Protein AF-A0A7S4DNZ3-F1 (afdb_monomer)

pLDDT: mean 70.15, std 17.79, range [35.81, 91.31]

Radius of gyration: 16.12 Å; Cα contacts (8 Å, |Δi|>4): 72; chains: 1; bounding box: 54×28×30 Å

Organism: NCBI:txid91324

Nearest PDB structures (foldseek):
  6yns-assembly3_D  TM=8.273E-01  e=1.407E-02  Homo sapiens
  1k90-assembly1_F  TM=8.121E-01  e=1.093E-02  Homo sapiens
  2k2i-assembly1_A  TM=8.099E-01  e=3.198E-02  Homo sapiens
  7eeb-assembly1_I  TM=6.694E-01  e=2.189E-02  Mus musculus
  3kf9-assembly2_C  TM=7.576E-01  e=9.358E-02  Scherffelia dubia

InterPro domains:
  IPR002048 EF-hand domain [PS50222] (10-45)
  IPR011992 EF-hand domain pair [SSF47473] (15-94)
  IPR018247 EF-Hand 1, calcium-binding site [PS00018] (23-35)

Solvent-accessible surface area (backbone atoms only — not comparable to full-atom values): 6463 Å² total; per-residue (Å²): 134,84,77,80,74,81,80,73,47,70,63,60,59,48,50,53,55,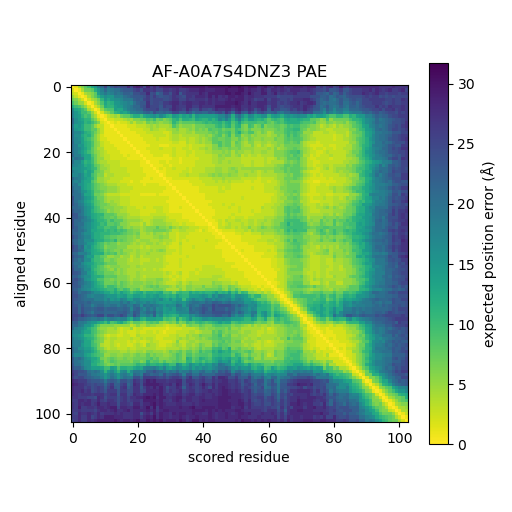53,50,59,68,33,23,78,88,67,81,66,41,33,41,57,66,38,41,18,54,43,41,22,68,75,68,72,43,54,65,74,57,16,46,54,51,31,50,52,52,51,53,52,42,60,74,68,42,91,67,79,70,91,79,70,90,46,45,44,63,71,49,52,46,53,51,62,57,46,68,73,53,92,65,96,73,99,78,84,91,80,84,88,75,90,132

Foldseek 3Di:
DDPPDDPVPVVLVVLVVVVVQQPPVPPQWRALVSQLVVCCVPVVDDSVVSSVVSVVVLVVLQVPDPDPDPDDNIHHSVSSVVVVVVVVVPDDDDDPPDDPPDD

Structure (mmCIF, N/CA/C/O backbone):
data_AF-A0A7S4DNZ3-F1
#
_entry.id   AF-A0A7S4DNZ3-F1
#
loop_
_atom_site.group_PDB
_atom_site.id
_atom_site.type_symbol
_atom_site.label_atom_id
_atom_site.label_alt_id
_atom_site.label_comp_id
_atom_site.label_asym_id
_atom_site.label_entity_id
_atom_site.label_seq_id
_atom_site.pdbx_PDB_ins_code
_atom_site.Cartn_x
_atom_site.Cartn_y
_atom_site.Cartn_z
_atom_site.occupancy
_atom_site.B_iso_or_equiv
_atom_site.auth_seq_id
_atom_site.auth_comp_id
_atom_site.auth_asym_id
_atom_site.auth_atom_id
_atom_site.pdbx_PDB_model_num
ATOM 1 N N . MET A 1 1 ? -30.619 -13.442 14.388 1.00 37.66 1 MET A N 1
ATOM 2 C CA . MET A 1 1 ? -30.261 -12.265 13.567 1.00 37.66 1 MET A CA 1
ATOM 3 C C . MET A 1 1 ? -29.658 -12.781 12.273 1.00 37.66 1 MET A C 1
ATOM 5 O O . MET A 1 1 ? -28.631 -13.444 12.327 1.00 37.66 1 MET A O 1
ATOM 9 N N . LYS A 1 2 ? -30.352 -12.615 11.141 1.00 42.62 2 LYS A N 1
ATOM 10 C CA . LYS A 1 2 ? -29.849 -13.042 9.830 1.00 42.62 2 LYS A CA 1
ATOM 11 C C . LYS A 1 2 ? -28.895 -11.962 9.329 1.00 42.62 2 LYS A C 1
ATOM 13 O O . LYS A 1 2 ? -29.350 -10.882 8.975 1.00 42.62 2 LYS A O 1
ATOM 18 N N . PHE A 1 3 ? -27.598 -12.250 9.329 1.00 43.25 3 PHE A N 1
ATOM 19 C CA . PHE A 1 3 ? -26.668 -11.553 8.447 1.00 43.25 3 PHE A CA 1
ATOM 20 C C . PHE A 1 3 ? -27.090 -11.928 7.023 1.00 43.25 3 PHE A C 1
ATOM 22 O O . PHE A 1 3 ? -27.073 -13.124 6.716 1.00 43.25 3 PHE A O 1
ATOM 29 N N . PRO A 1 4 ? -27.571 -10.994 6.187 1.00 47.19 4 PRO A N 1
ATOM 30 C CA . PRO A 1 4 ? -27.891 -11.339 4.816 1.00 47.19 4 PRO A CA 1
ATOM 31 C C . PRO A 1 4 ? -26.598 -11.789 4.136 1.00 47.19 4 PRO A C 1
ATOM 33 O O . PRO A 1 4 ? -25.614 -11.054 4.093 1.00 47.19 4 PRO A O 1
ATOM 36 N N . GLU A 1 5 ? -26.620 -13.058 3.734 1.00 43.75 5 GLU A N 1
ATOM 37 C CA . GLU A 1 5 ? -25.855 -13.676 2.658 1.00 43.75 5 GLU A CA 1
ATOM 38 C C . GLU A 1 5 ? -24.688 -12.843 2.130 1.00 43.75 5 GLU A C 1
ATOM 40 O O . GLU A 1 5 ? -24.815 -12.020 1.232 1.00 43.75 5 GLU A O 1
ATOM 45 N N . LEU A 1 6 ? -23.506 -13.141 2.659 1.00 42.88 6 LEU A N 1
ATOM 46 C CA . LEU A 1 6 ? -22.525 -13.873 1.869 1.00 42.88 6 LEU A CA 1
ATOM 47 C C . LEU A 1 6 ? -22.452 -13.465 0.382 1.00 42.88 6 LEU A C 1
ATOM 49 O O . LEU A 1 6 ? -22.420 -14.319 -0.500 1.00 42.88 6 LEU A O 1
ATOM 53 N N . VAL A 1 7 ? -22.245 -12.178 0.099 1.00 49.25 7 VAL A N 1
ATOM 54 C CA . VAL A 1 7 ? -21.517 -11.757 -1.106 1.00 49.25 7 VAL A CA 1
ATOM 55 C C . VAL A 1 7 ? -20.040 -12.091 -0.872 1.00 49.25 7 VAL A C 1
ATOM 57 O O . VAL A 1 7 ? -19.152 -11.249 -0.829 1.00 49.25 7 VAL A O 1
ATOM 60 N N . THR A 1 8 ? -19.770 -13.385 -0.698 1.00 51.44 8 THR A N 1
ATOM 61 C CA . THR A 1 8 ? -18.446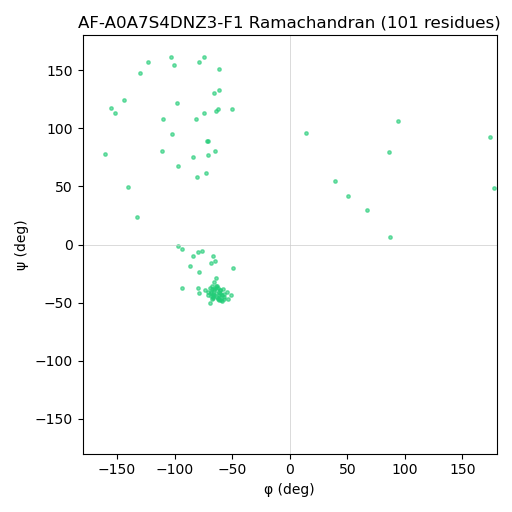 -13.982 -0.857 1.00 51.44 8 THR A CA 1
ATOM 62 C C . THR A 1 8 ? -18.238 -14.185 -2.353 1.00 51.44 8 THR A C 1
ATOM 64 O O . THR A 1 8 ? -18.041 -15.292 -2.845 1.00 51.44 8 THR A O 1
ATOM 67 N N . SER A 1 9 ? -18.328 -13.094 -3.113 1.00 57.66 9 SER A N 1
ATOM 68 C CA . SER A 1 9 ? -17.833 -13.057 -4.479 1.00 57.66 9 SER A CA 1
ATOM 69 C C . SER A 1 9 ? -16.315 -13.209 -4.379 1.00 57.66 9 SER A C 1
ATOM 71 O O . SER A 1 9 ? -15.666 -12.558 -3.557 1.00 57.66 9 SER A O 1
ATOM 73 N N . GLY A 1 10 ? -15.715 -14.117 -5.154 1.00 59.47 10 GLY A N 1
ATOM 74 C CA . GLY A 1 10 ? -14.283 -14.444 -5.055 1.00 59.47 10 GLY A CA 1
ATOM 75 C C . GLY A 1 10 ? -13.344 -13.226 -5.060 1.00 59.47 10 GLY A C 1
ATOM 76 O O . GLY A 1 10 ? -12.233 -13.314 -4.541 1.00 59.47 10 GLY A O 1
ATOM 77 N N . CYS A 1 11 ? -13.803 -12.071 -5.554 1.00 64.12 11 CYS A N 1
ATOM 78 C CA . CYS A 1 11 ? -13.088 -10.803 -5.492 1.00 64.12 11 CYS A CA 1
ATOM 79 C C . CYS A 1 11 ? -12.847 -10.271 -4.070 1.00 64.12 11 CYS A C 1
ATOM 81 O O . CYS A 1 11 ? -11.764 -9.747 -3.843 1.00 64.12 11 CYS A O 1
ATOM 83 N N . VAL A 1 12 ? -13.754 -10.448 -3.099 1.00 69.44 12 VAL A N 1
ATOM 84 C CA . VAL A 1 12 ? -13.507 -10.014 -1.704 1.00 69.44 12 VAL A CA 1
ATOM 85 C C . VAL A 1 12 ? -12.416 -10.876 -1.065 1.00 69.44 12 VAL A C 1
ATOM 87 O O . VAL A 1 12 ? -11.502 -10.365 -0.422 1.00 69.44 12 VAL A O 1
ATOM 90 N N . ARG A 1 13 ? -12.448 -12.193 -1.311 1.00 75.38 13 ARG A N 1
ATOM 91 C CA . ARG A 1 13 ? -11.404 -13.120 -0.841 1.00 75.38 13 ARG A CA 1
ATOM 92 C C . ARG A 1 13 ? -10.053 -12.845 -1.502 1.00 75.38 13 ARG A C 1
ATOM 94 O O . ARG A 1 13 ? -9.028 -12.925 -0.829 1.00 75.38 13 ARG A O 1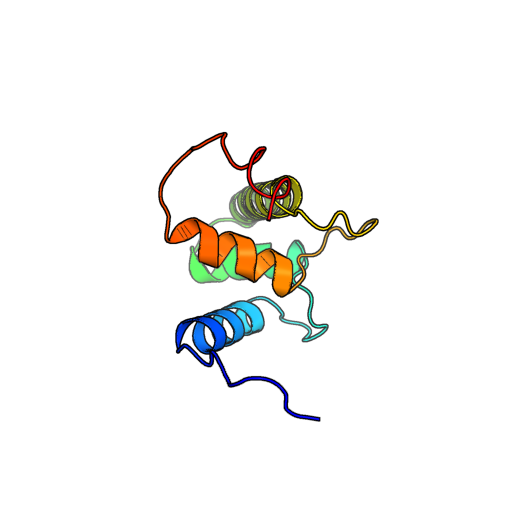
ATOM 101 N N . LEU A 1 14 ? -10.051 -12.513 -2.795 1.00 76.44 14 LEU A N 1
ATOM 102 C CA . LEU A 1 14 ? -8.846 -12.126 -3.527 1.00 76.44 14 LEU A CA 1
ATOM 103 C C . LEU A 1 14 ? -8.290 -10.798 -3.008 1.00 76.44 14 LEU A C 1
ATOM 105 O O . LEU A 1 14 ? -7.101 -10.719 -2.724 1.00 76.44 14 LEU A O 1
ATOM 109 N N . ALA A 1 15 ? -9.138 -9.791 -2.804 1.00 74.50 15 ALA A N 1
ATOM 110 C CA . ALA A 1 15 ? -8.727 -8.514 -2.239 1.00 74.50 15 ALA A CA 1
ATOM 111 C C . ALA A 1 15 ? -8.160 -8.677 -0.821 1.00 74.50 15 ALA A C 1
ATOM 113 O O . ALA A 1 15 ? -7.104 -8.131 -0.532 1.00 74.50 15 ALA A O 1
ATOM 114 N N . ALA A 1 16 ? -8.764 -9.518 0.024 1.00 80.31 16 ALA A N 1
ATOM 115 C CA . ALA A 1 16 ? -8.215 -9.860 1.339 1.00 80.31 16 ALA A CA 1
ATOM 116 C C . ALA A 1 16 ? -6.871 -10.605 1.256 1.00 80.31 16 ALA A C 1
ATOM 118 O O . ALA A 1 16 ? -6.003 -10.446 2.112 1.00 80.31 16 ALA A O 1
ATOM 119 N N . ALA A 1 17 ? -6.677 -11.462 0.249 1.00 83.62 17 ALA A N 1
ATOM 120 C CA . ALA A 1 17 ? -5.394 -12.126 0.025 1.00 83.62 17 ALA A CA 1
ATOM 121 C C . ALA A 1 17 ? -4.315 -11.142 -0.447 1.00 83.62 17 ALA A C 1
ATOM 123 O O . ALA A 1 17 ? -3.170 -11.265 -0.028 1.00 83.62 17 ALA A O 1
ATOM 124 N N . ILE A 1 18 ? -4.683 -10.170 -1.284 1.00 82.06 18 ILE A N 1
ATOM 125 C CA . ILE A 1 18 ? -3.782 -9.117 -1.749 1.00 82.06 18 ILE A CA 1
ATOM 126 C C . ILE A 1 18 ? -3.435 -8.182 -0.587 1.00 82.06 18 ILE A C 1
ATOM 128 O O . ILE A 1 18 ? -2.256 -8.001 -0.323 1.00 82.06 18 ILE A O 1
ATOM 132 N N . PHE A 1 19 ? -4.420 -7.676 0.158 1.00 85.38 19 PHE A N 1
ATOM 133 C CA . PHE A 1 19 ? -4.208 -6.795 1.311 1.00 85.38 19 PHE A CA 1
ATOM 134 C C . PHE A 1 19 ? -3.237 -7.400 2.332 1.00 85.38 19 PHE A C 1
ATOM 136 O O . PHE A 1 19 ? -2.256 -6.769 2.702 1.00 85.38 19 PHE A O 1
ATOM 143 N N . ARG A 1 20 ? -3.419 -8.679 2.684 1.00 87.19 20 ARG A N 1
ATOM 144 C CA . ARG A 1 20 ? -2.520 -9.407 3.599 1.00 87.19 20 ARG A CA 1
ATOM 145 C C . ARG A 1 20 ? -1.094 -9.614 3.086 1.00 87.19 20 ARG A C 1
ATOM 147 O O . ARG A 1 20 ? -0.241 -10.032 3.857 1.00 87.19 20 ARG A O 1
ATOM 154 N N . LYS A 1 21 ? -0.826 -9.411 1.793 1.00 86.88 21 LYS A N 1
ATOM 155 C CA . LYS A 1 21 ? 0.556 -9.388 1.288 1.00 86.88 21 LYS A CA 1
ATOM 156 C C . LYS A 1 21 ? 1.246 -8.056 1.561 1.00 86.88 21 LYS A C 1
ATOM 158 O O . LYS A 1 21 ? 2.472 -8.032 1.561 1.00 86.88 21 LYS A O 1
ATOM 163 N N . PHE A 1 22 ? 0.470 -6.989 1.727 1.00 86.94 22 PHE A N 1
ATOM 164 C CA . PHE A 1 22 ? 0.972 -5.651 2.005 1.00 86.94 22 PHE A CA 1
ATOM 165 C C . PHE A 1 22 ? 1.026 -5.367 3.506 1.00 86.94 22 PHE A C 1
ATOM 167 O O . PHE A 1 22 ? 1.991 -4.762 3.924 1.00 86.94 22 PHE A O 1
ATOM 174 N N . ASP A 1 23 ? 0.064 -5.834 4.302 1.00 90.19 23 ASP A N 1
ATOM 175 C CA . ASP A 1 23 ? 0.078 -5.758 5.775 1.00 90.19 23 ASP A CA 1
ATOM 176 C C . ASP A 1 23 ? 1.119 -6.750 6.346 1.00 90.19 23 ASP A C 1
ATOM 178 O O . ASP A 1 23 ? 0.839 -7.941 6.531 1.00 90.19 23 ASP A O 1
ATOM 182 N N . LEU A 1 24 ? 2.368 -6.294 6.499 1.00 89.25 24 LEU A N 1
ATOM 183 C CA . LEU A 1 24 ? 3.521 -7.138 6.836 1.00 89.25 24 LEU A CA 1
ATOM 184 C C . LEU A 1 24 ? 3.568 -7.442 8.331 1.00 89.25 24 LEU A C 1
ATOM 186 O O . LEU A 1 24 ? 3.949 -8.554 8.717 1.00 89.25 24 LEU A O 1
ATOM 190 N N . ASP A 1 25 ? 3.207 -6.463 9.159 1.00 91.31 25 ASP A N 1
ATOM 191 C CA . ASP A 1 25 ? 3.167 -6.609 10.612 1.00 91.31 25 ASP A CA 1
ATOM 192 C C . ASP A 1 25 ? 1.849 -7.227 11.123 1.00 91.31 25 ASP A C 1
ATOM 194 O O . ASP A 1 25 ? 1.799 -7.694 12.265 1.00 91.31 25 ASP A O 1
ATOM 198 N N . LYS A 1 26 ? 0.843 -7.362 10.247 1.00 90.38 26 LYS A N 1
ATOM 199 C CA . LYS A 1 26 ? -0.480 -7.950 10.510 1.00 90.38 26 LYS A CA 1
ATOM 200 C C . LYS A 1 26 ? -1.316 -7.118 11.478 1.00 90.38 26 LYS A C 1
ATOM 202 O O . LYS A 1 26 ? -2.134 -7.682 12.214 1.00 90.38 26 LYS A O 1
ATOM 207 N N . ASN A 1 27 ? -1.115 -5.804 11.502 1.00 88.50 27 ASN A N 1
ATOM 208 C CA . ASN A 1 27 ? -1.883 -4.888 12.338 1.00 88.50 27 ASN A CA 1
ATOM 209 C C . ASN A 1 27 ? -3.267 -4.551 11.739 1.00 88.50 27 ASN A C 1
ATOM 211 O O . ASN A 1 27 ? -4.096 -3.944 12.419 1.00 88.50 27 ASN A O 1
ATOM 215 N N . GLY A 1 28 ? -3.554 -4.998 10.508 1.00 86.81 28 GLY A N 1
ATOM 216 C CA . GLY A 1 28 ? -4.820 -4.762 9.812 1.00 86.81 28 GLY A CA 1
ATOM 217 C C . GLY A 1 28 ? -4.878 -3.450 9.025 1.00 86.81 28 GLY A C 1
ATOM 218 O O . GLY A 1 28 ? -5.934 -3.118 8.480 1.00 86.81 28 GLY A O 1
ATOM 219 N N . LEU A 1 29 ? -3.763 -2.730 8.941 1.00 89.19 29 LEU A N 1
ATOM 220 C CA . LEU A 1 29 ? -3.544 -1.501 8.188 1.00 89.19 29 LEU A CA 1
ATOM 221 C C . LEU A 1 29 ? -2.370 -1.723 7.224 1.00 89.19 29 LEU A C 1
ATOM 223 O O . LEU A 1 29 ? -1.535 -2.596 7.427 1.00 89.19 29 LEU A O 1
ATOM 227 N N . ILE A 1 30 ? -2.299 -0.940 6.149 1.00 88.50 30 ILE A N 1
ATOM 228 C CA . ILE A 1 30 ? -1.107 -0.890 5.296 1.00 88.50 30 ILE A CA 1
ATOM 229 C C . ILE A 1 30 ? -0.451 0.464 5.498 1.00 88.50 30 ILE A C 1
ATOM 231 O O . ILE A 1 30 ? -0.941 1.483 5.005 1.00 88.50 30 ILE A O 1
ATOM 235 N N . SER A 1 31 ? 0.687 0.472 6.176 1.00 90.06 31 SER A N 1
ATOM 236 C CA . SER A 1 31 ? 1.485 1.679 6.324 1.00 90.06 31 SER A CA 1
ATOM 237 C C . SER A 1 31 ? 2.223 2.049 5.039 1.00 90.06 31 SER A C 1
ATOM 239 O O . SER A 1 31 ? 2.483 1.228 4.149 1.00 90.06 31 SER A O 1
ATOM 241 N N . ARG A 1 32 ? 2.656 3.311 4.954 1.00 88.12 32 ARG A N 1
ATOM 242 C CA . ARG A 1 32 ? 3.515 3.801 3.862 1.00 88.12 32 ARG A CA 1
ATOM 243 C C . ARG A 1 32 ? 4.747 2.928 3.649 1.00 88.12 32 ARG A C 1
ATOM 245 O O . ARG A 1 32 ? 5.108 2.648 2.505 1.00 88.12 32 ARG A O 1
ATOM 252 N N . LYS A 1 33 ? 5.392 2.519 4.742 1.00 89.88 33 LYS A N 1
ATOM 253 C CA . LYS A 1 33 ? 6.617 1.719 4.702 1.00 89.88 33 LYS A CA 1
ATOM 254 C C . LYS A 1 33 ? 6.346 0.333 4.128 1.00 89.88 33 LYS A C 1
ATOM 256 O O . LYS A 1 33 ? 7.085 -0.131 3.266 1.00 89.88 33 LYS A O 1
ATOM 261 N N . GLU A 1 34 ? 5.269 -0.304 4.561 1.00 91.31 34 GLU A N 1
ATOM 262 C CA . GLU A 1 34 ? 4.888 -1.631 4.086 1.00 91.31 34 GLU A CA 1
ATOM 263 C C . GLU A 1 34 ? 4.508 -1.635 2.601 1.00 91.31 34 GLU A C 1
ATOM 265 O O . GLU A 1 34 ? 4.900 -2.533 1.843 1.00 91.31 34 GLU A O 1
ATOM 270 N N . LEU A 1 35 ? 3.825 -0.581 2.147 1.00 88.25 35 LEU A 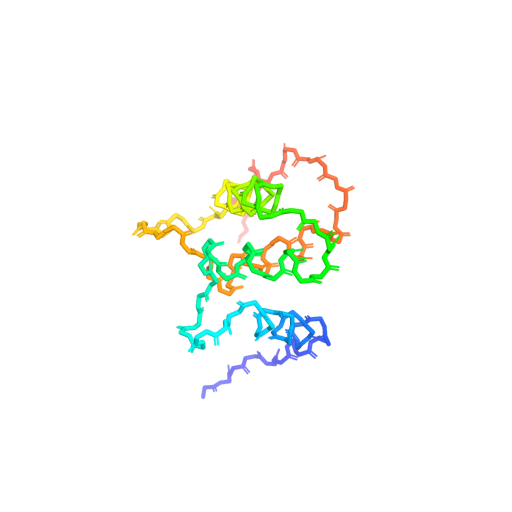N 1
ATOM 271 C CA . LEU A 1 35 ? 3.531 -0.380 0.734 1.00 88.25 35 LEU A CA 1
ATOM 272 C C . LEU A 1 35 ? 4.807 -0.130 -0.085 1.00 88.25 35 LEU A C 1
ATOM 274 O O . LEU A 1 35 ? 4.974 -0.719 -1.154 1.00 88.25 35 LEU A O 1
ATOM 278 N N . GLU A 1 36 ? 5.733 0.696 0.407 1.00 89.12 36 GLU A N 1
ATOM 279 C CA . GLU A 1 36 ? 7.028 0.949 -0.238 1.00 89.12 36 GLU A CA 1
ATOM 280 C C . GLU A 1 36 ? 7.868 -0.328 -0.366 1.00 89.12 36 GLU A C 1
ATOM 282 O O . GLU A 1 36 ? 8.395 -0.621 -1.446 1.00 89.12 36 GLU A O 1
ATOM 287 N N . GLU A 1 37 ? 7.971 -1.116 0.705 1.00 89.25 37 GLU A N 1
ATOM 288 C CA . GLU A 1 37 ? 8.681 -2.394 0.693 1.00 89.25 37 GLU A CA 1
ATOM 289 C C . GLU A 1 37 ? 8.076 -3.358 -0.325 1.00 89.25 37 GLU A C 1
ATOM 291 O O . GLU A 1 37 ? 8.797 -4.011 -1.085 1.00 89.25 37 GLU A O 1
ATOM 296 N N . SER A 1 38 ? 6.749 -3.423 -0.377 1.00 86.81 38 SER A N 1
ATOM 297 C CA . SER A 1 38 ? 6.035 -4.281 -1.315 1.00 86.81 38 SER A CA 1
ATOM 298 C C . SER A 1 38 ? 6.226 -3.827 -2.765 1.00 86.81 38 SER A C 1
ATOM 300 O O . SER A 1 38 ? 6.508 -4.658 -3.626 1.00 86.81 38 SER A O 1
ATOM 302 N N . ILE A 1 39 ? 6.167 -2.521 -3.052 1.00 83.62 39 ILE A N 1
ATOM 303 C CA . ILE A 1 39 ? 6.430 -1.965 -4.393 1.00 83.62 39 ILE A CA 1
ATOM 304 C C . ILE A 1 39 ? 7.879 -2.220 -4.816 1.00 83.62 39 ILE A C 1
ATOM 306 O O . ILE A 1 39 ? 8.128 -2.597 -5.961 1.00 83.62 39 ILE A O 1
ATOM 310 N N . THR A 1 40 ? 8.835 -2.051 -3.903 1.00 87.25 40 THR A N 1
ATOM 311 C CA . THR A 1 40 ? 10.254 -2.335 -4.157 1.00 87.25 40 THR A CA 1
ATOM 312 C C . THR A 1 40 ? 10.445 -3.799 -4.550 1.00 87.25 40 THR A C 1
ATOM 314 O O . THR A 1 40 ? 11.069 -4.085 -5.572 1.00 87.25 40 THR A O 1
ATOM 317 N N . LYS A 1 41 ? 9.856 -4.729 -3.785 1.00 84.69 41 LYS A N 1
ATOM 318 C CA . LYS A 1 41 ? 9.960 -6.179 -4.020 1.00 84.69 41 LYS A CA 1
ATOM 319 C C . LYS A 1 41 ? 9.253 -6.614 -5.308 1.00 84.69 41 LYS A C 1
ATOM 321 O O . LYS A 1 41 ? 9.834 -7.353 -6.094 1.00 84.69 41 LYS A O 1
ATOM 326 N N . VAL A 1 42 ? 8.022 -6.156 -5.538 1.00 80.38 42 VAL A N 1
ATOM 327 C CA . VAL A 1 42 ? 7.177 -6.609 -6.658 1.00 80.38 42 VAL A CA 1
ATOM 328 C C . VAL A 1 42 ? 7.562 -5.952 -7.980 1.00 80.38 42 VAL A C 1
ATOM 330 O O . VAL A 1 42 ? 7.589 -6.620 -9.008 1.00 80.38 42 VAL A O 1
ATOM 333 N N . CYS A 1 43 ? 7.849 -4.649 -7.978 1.00 79.31 43 CYS A N 1
ATOM 334 C CA . CYS A 1 43 ? 8.169 -3.913 -9.202 1.00 79.31 43 CYS A CA 1
ATOM 335 C C . CYS A 1 43 ? 9.675 -3.833 -9.485 1.00 79.31 43 CYS A C 1
ATOM 337 O O . CYS A 1 43 ? 10.049 -3.260 -10.506 1.00 79.31 43 CYS A O 1
ATOM 339 N N . SER A 1 44 ? 10.523 -4.344 -8.583 1.00 87.94 44 SER A N 1
ATOM 340 C CA . SER A 1 44 ? 11.990 -4.293 -8.690 1.00 87.94 44 SER A CA 1
ATOM 341 C C . SER A 1 44 ? 12.519 -2.880 -8.987 1.00 87.94 44 SER A C 1
ATOM 343 O O . SER A 1 44 ? 13.404 -2.684 -9.818 1.00 87.94 44 SER A O 1
ATOM 345 N N . VAL A 1 45 ? 11.945 -1.872 -8.323 1.00 86.56 45 VAL A N 1
ATOM 346 C CA . VAL A 1 45 ? 12.325 -0.456 -8.468 1.00 86.56 45 VAL A CA 1
ATOM 347 C C . VAL A 1 45 ? 13.167 0.017 -7.284 1.00 86.56 45 VAL A C 1
ATOM 349 O O . VAL A 1 45 ? 13.136 -0.581 -6.215 1.00 86.56 45 VAL A O 1
ATOM 352 N N . SER A 1 46 ? 13.893 1.128 -7.448 1.00 91.31 46 SER A N 1
ATOM 353 C CA . SER A 1 46 ? 14.642 1.731 -6.335 1.00 91.31 46 SER A CA 1
ATOM 354 C C . SER A 1 46 ? 13.714 2.174 -5.185 1.00 91.31 46 SER A C 1
ATOM 356 O O . SER A 1 46 ? 12.594 2.614 -5.475 1.00 91.31 46 SER A O 1
ATOM 358 N N . PRO A 1 47 ? 14.183 2.184 -3.919 1.00 86.19 47 PRO A N 1
ATOM 359 C CA . PRO A 1 47 ? 13.396 2.667 -2.776 1.00 86.19 47 PRO A CA 1
ATOM 360 C C . PRO A 1 47 ? 12.862 4.088 -2.985 1.00 86.19 47 PRO A C 1
ATOM 362 O O . PRO A 1 47 ? 11.689 4.370 -2.776 1.00 86.19 47 PRO A O 1
ATOM 365 N N . ARG A 1 48 ? 13.679 4.980 -3.565 1.00 86.62 48 ARG A N 1
ATOM 366 C CA . ARG A 1 48 ? 13.253 6.346 -3.914 1.00 86.62 48 ARG A CA 1
ATOM 367 C C . ARG A 1 48 ? 12.043 6.360 -4.854 1.00 86.62 48 ARG A C 1
ATOM 369 O O . ARG A 1 48 ? 11.146 7.187 -4.694 1.00 86.62 48 ARG A O 1
ATOM 376 N N . THR A 1 49 ? 12.038 5.494 -5.865 1.00 84.50 49 THR A N 1
ATOM 377 C CA . THR A 1 49 ? 10.914 5.371 -6.803 1.00 84.50 49 THR A CA 1
ATOM 378 C C . THR A 1 49 ? 9.707 4.732 -6.121 1.00 84.50 49 THR A C 1
ATOM 380 O O . THR A 1 49 ? 8.585 5.191 -6.332 1.00 84.50 49 THR A O 1
ATOM 383 N N . ALA A 1 50 ? 9.929 3.711 -5.293 1.00 85.25 50 ALA A N 1
ATOM 384 C CA . ALA A 1 50 ? 8.881 3.042 -4.536 1.00 85.25 50 ALA A CA 1
ATOM 385 C C . ALA A 1 50 ? 8.179 3.999 -3.565 1.00 85.25 50 ALA A C 1
ATOM 387 O O . ALA A 1 50 ? 6.959 4.104 -3.622 1.00 85.25 50 ALA A O 1
ATOM 388 N N . GLY A 1 51 ? 8.920 4.783 -2.777 1.00 83.12 51 GLY A N 1
ATOM 389 C CA . GLY A 1 51 ? 8.355 5.754 -1.839 1.00 83.12 51 GLY A CA 1
ATOM 390 C C . GLY A 1 51 ? 7.513 6.834 -2.528 1.00 83.12 51 GLY A C 1
ATOM 391 O O . GLY A 1 51 ? 6.428 7.177 -2.055 1.00 83.12 51 GLY A O 1
ATOM 392 N N . LYS A 1 52 ? 7.936 7.321 -3.707 1.00 82.94 52 LYS A N 1
ATOM 393 C CA . LYS A 1 52 ? 7.115 8.238 -4.525 1.00 82.94 52 LYS A CA 1
ATOM 394 C C . LYS A 1 52 ? 5.799 7.592 -4.969 1.00 82.94 52 LYS A C 1
ATOM 396 O O . LYS A 1 52 ? 4.756 8.234 -4.896 1.00 82.94 52 LYS A O 1
ATOM 401 N N . ARG A 1 53 ? 5.839 6.331 -5.411 1.00 83.62 53 ARG A N 1
ATOM 402 C CA . ARG A 1 53 ? 4.643 5.583 -5.834 1.00 83.62 53 ARG A CA 1
ATOM 403 C C . ARG A 1 53 ? 3.717 5.271 -4.660 1.00 83.62 53 ARG A C 1
ATOM 405 O O . ARG A 1 53 ? 2.525 5.505 -4.782 1.00 83.62 53 ARG A O 1
ATOM 412 N N . ALA A 1 54 ? 4.260 4.827 -3.529 1.00 83.31 54 ALA A N 1
ATOM 413 C CA . ALA A 1 54 ? 3.499 4.584 -2.307 1.00 83.31 54 ALA A CA 1
ATOM 414 C C . ALA A 1 54 ? 2.768 5.856 -1.857 1.00 83.31 54 ALA A C 1
ATOM 416 O O . ALA A 1 54 ? 1.573 5.820 -1.594 1.00 83.31 54 ALA A O 1
ATOM 417 N N . SER A 1 55 ? 3.463 7.000 -1.873 1.00 83.19 55 SER A N 1
ATOM 418 C CA . SER A 1 55 ? 2.864 8.307 -1.573 1.00 83.19 55 SER A CA 1
ATOM 419 C C . SER A 1 55 ? 1.692 8.634 -2.494 1.00 83.19 55 SER A C 1
ATOM 421 O O . SER A 1 55 ? 0.649 9.068 -2.022 1.00 83.19 55 SER A O 1
ATOM 423 N N . ALA A 1 56 ? 1.869 8.442 -3.804 1.00 83.19 56 ALA A N 1
ATOM 424 C CA . ALA A 1 56 ? 0.832 8.734 -4.785 1.00 83.19 56 ALA A CA 1
ATOM 425 C C . ALA A 1 56 ? -0.403 7.845 -4.579 1.00 83.19 56 ALA A C 1
ATOM 427 O O . ALA A 1 56 ? -1.512 8.364 -4.536 1.00 83.19 56 ALA A O 1
ATOM 428 N N . VAL A 1 57 ? -0.195 6.540 -4.373 1.00 81.12 57 VAL A N 1
ATOM 429 C CA . VAL A 1 57 ? -1.271 5.569 -4.122 1.00 81.12 57 VAL A CA 1
ATOM 430 C C . VAL A 1 57 ? -2.028 5.900 -2.835 1.00 81.12 57 VAL A C 1
ATOM 432 O O . VAL A 1 57 ? -3.252 5.923 -2.843 1.00 81.12 57 VAL A O 1
ATOM 435 N N . ILE A 1 58 ? -1.326 6.205 -1.741 1.00 80.81 58 ILE A N 1
ATOM 436 C CA . ILE A 1 58 ? -1.960 6.565 -0.461 1.00 80.81 58 ILE A CA 1
ATOM 437 C C . ILE A 1 58 ? -2.787 7.843 -0.606 1.00 80.81 58 ILE A C 1
ATOM 439 O O . ILE A 1 58 ? -3.952 7.866 -0.216 1.00 80.81 58 ILE A O 1
ATOM 443 N N . ASN A 1 59 ? -2.222 8.879 -1.229 1.00 80.31 59 ASN A N 1
ATOM 444 C CA . ASN A 1 59 ? -2.937 10.132 -1.461 1.00 80.31 59 ASN A CA 1
ATOM 445 C C . ASN A 1 59 ? -4.193 9.919 -2.323 1.00 80.31 59 ASN A C 1
ATOM 447 O O . ASN A 1 59 ? -5.224 10.535 -2.068 1.00 80.31 59 ASN A O 1
ATOM 451 N N . GLU A 1 60 ? -4.118 9.051 -3.333 1.00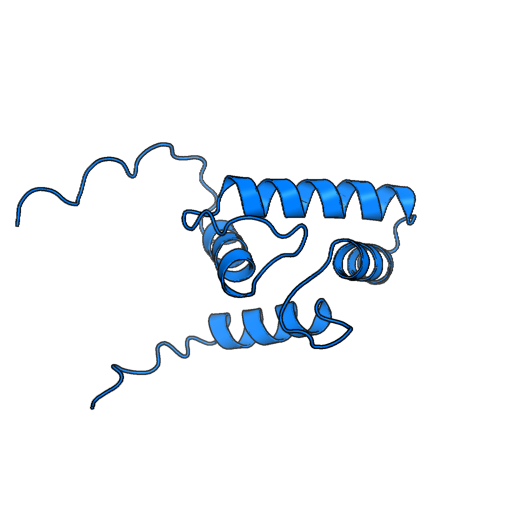 77.88 60 GLU A N 1
ATOM 452 C CA . GLU A 1 60 ? -5.251 8.700 -4.191 1.00 77.88 60 GLU A CA 1
ATOM 453 C C . GLU A 1 60 ? -6.344 7.944 -3.423 1.00 77.88 60 GLU A C 1
ATOM 455 O O . GLU A 1 60 ? -7.523 8.281 -3.540 1.00 77.88 60 GLU A O 1
ATOM 460 N N . ILE A 1 61 ? -5.966 6.960 -2.602 1.00 75.88 61 ILE A N 1
ATOM 461 C CA . ILE A 1 61 ? -6.895 6.210 -1.746 1.00 75.88 61 ILE A CA 1
ATOM 462 C C . ILE A 1 61 ? -7.614 7.167 -0.783 1.00 75.88 61 ILE A C 1
ATOM 464 O O . ILE A 1 61 ? -8.842 7.151 -0.687 1.00 75.88 61 ILE A O 1
ATOM 468 N N . GLN A 1 62 ? -6.865 8.053 -0.125 1.00 73.44 62 GLN A N 1
ATOM 469 C CA . GLN A 1 62 ? -7.397 9.008 0.849 1.00 73.44 62 GLN A CA 1
ATOM 470 C C . GLN A 1 62 ? -8.297 10.072 0.210 1.00 73.44 62 GLN A C 1
ATOM 472 O O . GLN A 1 62 ? -9.322 10.438 0.784 1.00 73.44 62 GLN A O 1
ATOM 477 N N . ALA A 1 63 ? -7.958 10.557 -0.988 1.00 72.50 63 ALA A N 1
ATOM 478 C CA . ALA A 1 63 ? -8.783 11.523 -1.713 1.00 72.50 63 ALA A CA 1
ATOM 479 C C . ALA A 1 63 ? -10.157 10.951 -2.106 1.00 72.50 63 ALA A C 1
ATOM 481 O O . ALA A 1 63 ? -11.132 11.700 -2.189 1.00 72.50 63 ALA A O 1
ATOM 482 N N . ASN A 1 64 ? -10.237 9.635 -2.315 1.00 62.34 64 ASN A N 1
ATOM 483 C CA . ASN A 1 64 ? -11.446 8.930 -2.740 1.00 62.34 64 ASN A CA 1
ATOM 484 C C . ASN A 1 64 ? -12.239 8.298 -1.583 1.00 62.34 64 ASN A C 1
ATOM 486 O O . ASN A 1 64 ? -13.299 7.713 -1.816 1.00 62.34 64 ASN A O 1
ATOM 490 N N . SER A 1 65 ? -11.770 8.409 -0.337 1.00 62.81 65 SER A N 1
ATOM 491 C CA . SER A 1 65 ? -12.477 7.847 0.813 1.00 62.81 65 SER A CA 1
ATOM 492 C C . SER A 1 65 ? -13.707 8.695 1.169 1.00 62.81 65 SER A C 1
ATOM 494 O O . SER A 1 65 ? -13.608 9.842 1.609 1.00 62.81 65 SER A O 1
ATOM 496 N N . THR A 1 66 ? -14.908 8.128 0.996 1.00 55.31 66 THR A N 1
ATOM 497 C CA . THR A 1 66 ? -16.178 8.718 1.469 1.00 55.31 66 THR A CA 1
ATOM 498 C C . THR A 1 66 ? -16.289 8.730 2.992 1.00 55.31 66 THR A C 1
ATOM 500 O O . THR A 1 66 ? -17.120 9.450 3.548 1.00 55.31 66 THR A O 1
ATOM 503 N N . ILE A 1 67 ? -15.452 7.946 3.673 1.00 54.22 67 ILE A N 1
ATOM 504 C CA . ILE A 1 67 ? -15.339 7.907 5.125 1.00 54.22 67 ILE A CA 1
ATOM 505 C C . ILE A 1 67 ? -14.082 8.697 5.482 1.00 54.22 67 ILE A C 1
ATOM 507 O O . ILE A 1 67 ? -12.975 8.174 5.460 1.00 54.22 67 ILE A O 1
ATOM 511 N N . LYS A 1 68 ? -14.242 9.984 5.808 1.00 53.62 68 LYS A N 1
ATOM 512 C CA . LYS A 1 68 ? -13.157 10.772 6.407 1.00 53.62 68 LYS A CA 1
ATOM 513 C C . LYS A 1 68 ? -12.928 10.289 7.837 1.00 53.62 68 LYS A C 1
ATOM 515 O O . LYS A 1 68 ? -13.375 10.936 8.786 1.00 53.62 68 LYS A O 1
ATOM 520 N N . ASN A 1 69 ? -12.263 9.150 8.003 1.00 50.59 69 ASN A N 1
ATOM 521 C CA . ASN A 1 69 ? -11.709 8.803 9.299 1.00 50.59 69 ASN A CA 1
ATOM 522 C C . ASN A 1 69 ? -10.687 9.881 9.668 1.00 50.59 69 ASN A C 1
ATOM 524 O O . ASN A 1 69 ? -9.895 10.349 8.846 1.00 50.59 69 ASN A O 1
ATOM 528 N N . LYS A 1 70 ? -10.771 10.365 10.907 1.00 49.16 70 LYS A N 1
ATOM 529 C CA . LYS A 1 70 ? -9.827 11.348 11.431 1.00 49.16 70 LYS A CA 1
ATOM 530 C C . LYS A 1 70 ? -8.468 10.667 11.639 1.00 49.16 70 LYS A C 1
ATOM 532 O O . LYS A 1 70 ? -8.188 10.213 12.737 1.00 49.16 70 LYS A O 1
ATOM 537 N N . GLY A 1 71 ? -7.627 10.672 10.610 1.00 52.00 71 GLY A N 1
ATOM 538 C CA . GLY A 1 71 ? -6.176 10.785 10.771 1.00 52.00 71 GLY A CA 1
ATOM 539 C C . GLY A 1 71 ? -5.384 9.500 11.005 1.00 52.00 71 GLY A C 1
ATOM 540 O O . GLY A 1 71 ? -4.895 9.278 12.108 1.00 52.00 71 GLY A O 1
ATOM 541 N N . GLY A 1 72 ? -5.121 8.761 9.928 1.00 61.66 72 GLY A N 1
ATOM 542 C CA . GLY A 1 72 ? -3.958 7.877 9.826 1.00 61.66 72 GLY A CA 1
ATOM 543 C C . GLY A 1 72 ? -3.197 8.133 8.520 1.00 61.66 72 GLY A C 1
ATOM 544 O O . GLY A 1 72 ? -3.804 8.502 7.516 1.00 61.66 72 GLY A O 1
ATOM 545 N N . GLU A 1 73 ? -1.872 7.961 8.524 1.00 70.19 73 GLU A N 1
ATOM 546 C CA . GLU A 1 73 ? -1.068 7.871 7.288 1.00 70.19 73 GLU A CA 1
ATOM 547 C C . GLU A 1 73 ? -1.204 6.496 6.602 1.00 70.19 73 GLU A C 1
ATOM 549 O O . GLU A 1 73 ? -0.680 6.298 5.502 1.00 70.19 73 GLU A O 1
ATOM 554 N N . ASP A 1 74 ? -1.910 5.571 7.254 1.00 83.25 74 ASP A N 1
ATOM 555 C CA . ASP A 1 74 ? -2.038 4.168 6.881 1.00 83.25 74 ASP A CA 1
ATOM 556 C C . ASP A 1 74 ? -3.372 3.899 6.173 1.00 83.25 74 ASP A C 1
ATOM 558 O O . ASP A 1 74 ? -4.351 4.620 6.362 1.00 83.25 74 ASP A O 1
ATOM 562 N N . VAL A 1 75 ? -3.402 2.853 5.349 1.00 82.75 75 VAL A N 1
ATOM 563 C CA . VAL A 1 75 ? -4.558 2.463 4.533 1.00 82.75 75 VAL A CA 1
ATOM 564 C C . VAL A 1 75 ? -5.336 1.346 5.221 1.00 82.75 75 VAL A C 1
ATOM 566 O O . VAL A 1 75 ? -4.807 0.255 5.444 1.00 82.75 75 VAL A O 1
ATOM 569 N N . GLU A 1 76 ? -6.617 1.578 5.489 1.00 83.44 76 GLU A N 1
ATOM 570 C CA . GLU A 1 76 ? -7.519 0.563 6.040 1.00 83.44 76 GLU A CA 1
ATOM 571 C C . GLU A 1 76 ? -8.015 -0.416 4.958 1.00 83.44 76 GLU A C 1
ATOM 573 O O . GLU A 1 76 ? -8.100 -0.094 3.768 1.00 83.44 76 GLU A O 1
ATOM 578 N N . PHE A 1 77 ? -8.444 -1.621 5.356 1.00 80.50 77 PHE A N 1
ATOM 579 C CA . PHE A 1 77 ? -8.948 -2.622 4.404 1.00 80.50 77 PHE A CA 1
ATOM 580 C C . PHE A 1 77 ? -10.142 -2.128 3.569 1.00 80.50 77 PHE A C 1
ATOM 582 O O . PHE A 1 77 ? -10.216 -2.401 2.371 1.00 80.50 77 PHE A O 1
ATOM 589 N N . ASN A 1 78 ? -11.058 -1.360 4.167 1.00 79.19 78 ASN A N 1
ATOM 590 C CA . ASN A 1 78 ? -12.203 -0.798 3.445 1.00 79.19 78 ASN A CA 1
ATOM 591 C C . ASN A 1 78 ? -11.779 0.260 2.413 1.00 79.19 78 ASN A C 1
ATOM 593 O O . ASN A 1 78 ? -12.352 0.326 1.326 1.00 79.19 78 ASN A O 1
ATOM 597 N N . GLU A 1 79 ? -10.749 1.050 2.716 1.00 77.88 79 GLU A N 1
ATOM 598 C CA . GLU A 1 79 ? -10.193 2.038 1.788 1.00 77.88 79 GLU A CA 1
ATOM 599 C C . GLU A 1 79 ? -9.490 1.354 0.610 1.00 77.88 79 GLU A C 1
ATOM 601 O O . GLU A 1 79 ? -9.691 1.722 -0.549 1.00 77.88 79 GLU A O 1
ATOM 606 N N . PHE A 1 80 ? -8.750 0.280 0.890 1.00 80.31 80 PHE A N 1
ATOM 607 C CA . PHE A 1 80 ? -8.160 -0.576 -0.133 1.00 80.31 80 PHE A CA 1
ATOM 608 C C . PHE A 1 80 ? -9.224 -1.188 -1.062 1.00 80.31 80 PHE A C 1
ATOM 610 O O . PHE A 1 80 ? -9.061 -1.189 -2.285 1.00 80.31 80 PHE A O 1
ATOM 617 N N . LEU A 1 81 ? -10.341 -1.674 -0.509 1.00 77.81 81 LEU A N 1
ATOM 618 C CA . LEU A 1 81 ? -11.438 -2.238 -1.301 1.00 77.81 81 LEU A CA 1
ATOM 619 C C . LEU A 1 81 ? -12.078 -1.213 -2.239 1.00 77.81 81 LEU A C 1
ATOM 621 O O . LEU A 1 81 ? -12.399 -1.576 -3.370 1.00 77.81 81 LEU A O 1
ATOM 625 N N . ASN A 1 82 ? -12.225 0.045 -1.817 1.00 72.56 82 ASN A N 1
ATOM 626 C CA . ASN A 1 82 ? -12.787 1.101 -2.663 1.00 72.56 82 ASN A CA 1
ATOM 627 C C . ASN A 1 82 ? -11.950 1.319 -3.927 1.00 72.56 82 ASN A C 1
ATOM 629 O O . ASN A 1 82 ? -12.504 1.417 -5.020 1.00 72.56 82 ASN A O 1
ATOM 633 N N . VAL A 1 83 ? -10.621 1.305 -3.811 1.00 71.88 83 VAL A N 1
ATOM 634 C CA . VAL A 1 83 ? -9.731 1.464 -4.971 1.00 71.88 83 VAL A CA 1
ATOM 635 C C . VAL A 1 83 ? -9.698 0.217 -5.853 1.00 71.88 83 VAL A C 1
ATOM 637 O O . VAL A 1 83 ? -9.747 0.327 -7.081 1.00 71.88 83 VAL A O 1
ATOM 640 N N . VAL A 1 84 ? -9.699 -0.983 -5.265 1.00 69.50 84 VAL A N 1
ATOM 641 C CA . VAL A 1 84 ? -9.788 -2.242 -6.030 1.00 69.50 84 VAL A CA 1
ATOM 642 C C . VAL A 1 84 ? -11.128 -2.359 -6.768 1.00 69.50 84 VAL A C 1
ATOM 644 O O . VAL A 1 84 ? -11.168 -2.845 -7.900 1.00 69.50 84 VAL A O 1
ATOM 647 N N . ALA A 1 85 ? -12.223 -1.899 -6.160 1.00 67.12 85 ALA A N 1
ATOM 648 C CA . ALA A 1 85 ? -13.543 -1.870 -6.778 1.00 67.12 85 ALA A CA 1
ATOM 649 C C . ALA A 1 85 ? -13.633 -0.810 -7.888 1.00 67.12 85 ALA A C 1
ATOM 651 O O . ALA A 1 85 ? -14.118 -1.122 -8.975 1.00 67.12 85 ALA A O 1
ATOM 652 N N . ALA A 1 86 ? -13.101 0.396 -7.658 1.00 62.38 86 ALA A N 1
ATOM 653 C CA . ALA A 1 86 ? -13.071 1.478 -8.645 1.00 62.38 86 ALA A CA 1
ATOM 654 C C . ALA A 1 86 ? -12.189 1.143 -9.860 1.00 62.38 86 ALA A C 1
ATOM 656 O O . ALA A 1 86 ? -12.523 1.496 -10.987 1.00 62.38 86 ALA A O 1
ATOM 657 N N . SER A 1 87 ? -11.120 0.364 -9.670 1.00 55.56 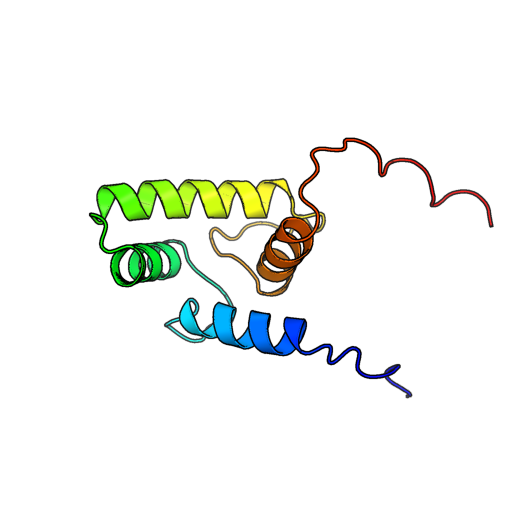87 SER A N 1
ATOM 658 C CA . SER A 1 87 ? -10.234 -0.081 -10.758 1.00 55.56 87 SER A CA 1
ATOM 659 C C . SER A 1 87 ? -10.904 -1.049 -11.750 1.00 55.56 87 SER A C 1
ATOM 661 O O . SER A 1 87 ? -10.341 -1.336 -12.805 1.00 55.56 87 SER A O 1
ATOM 663 N N . ARG A 1 88 ? -12.112 -1.556 -11.450 1.00 48.12 88 ARG A N 1
ATOM 664 C CA . ARG A 1 88 ? -12.943 -2.324 -12.398 1.00 48.12 88 ARG A CA 1
ATOM 665 C C . ARG A 1 88 ? -13.839 -1.447 -13.270 1.00 48.12 88 ARG A C 1
ATOM 667 O O . ARG A 1 88 ? -14.298 -1.907 -14.311 1.00 48.12 88 ARG A O 1
ATOM 674 N N . THR A 1 89 ? -14.072 -0.206 -12.869 1.00 42.53 89 THR A N 1
ATOM 675 C CA . THR A 1 89 ? -14.857 0.779 -13.610 1.00 42.53 89 THR A CA 1
ATOM 676 C C . THR A 1 89 ? -13.900 1.852 -14.098 1.00 42.53 89 THR A C 1
ATOM 678 O O . THR A 1 89 ? -13.743 2.892 -13.467 1.00 42.53 89 THR A O 1
ATOM 681 N N . GLY A 1 90 ? -13.189 1.587 -15.193 1.00 43.16 90 GLY A N 1
ATOM 682 C CA . GLY A 1 90 ? -12.363 2.606 -15.830 1.00 43.16 90 GLY A CA 1
ATOM 683 C C . GLY A 1 90 ? -13.227 3.742 -16.376 1.00 43.16 90 GLY A C 1
ATOM 684 O O . GLY A 1 90 ? -13.511 3.750 -17.563 1.00 43.16 90 GLY A O 1
ATOM 685 N N . THR A 1 91 ? -13.648 4.687 -15.533 1.00 37.00 91 THR A N 1
ATOM 686 C CA . THR A 1 91 ? -14.282 5.945 -15.939 1.00 37.00 91 THR A CA 1
ATOM 687 C C . THR A 1 91 ? -14.083 7.021 -14.875 1.00 37.00 91 THR A C 1
ATOM 689 O O . THR A 1 91 ? -14.622 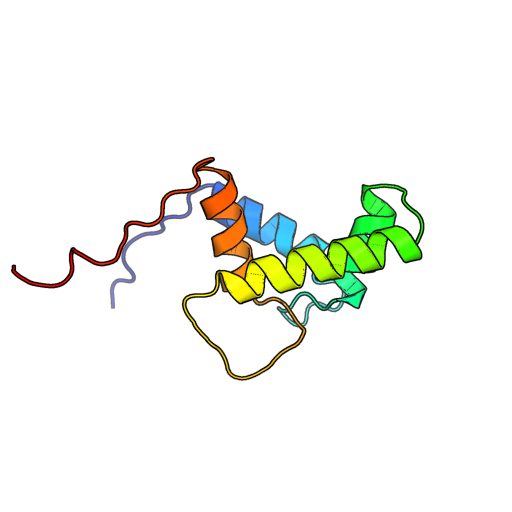6.933 -13.773 1.00 37.00 91 THR A O 1
ATOM 692 N N . ASN A 1 92 ? -13.393 8.094 -15.266 1.00 50.41 92 ASN A N 1
ATOM 693 C CA . ASN A 1 92 ? -13.702 9.439 -14.792 1.00 50.41 92 ASN A CA 1
ATOM 694 C C . ASN A 1 92 ? -15.210 9.687 -14.987 1.00 50.41 92 ASN A C 1
ATOM 696 O O . ASN A 1 92 ? -15.661 9.699 -16.131 1.00 50.41 92 ASN A O 1
ATOM 700 N N . ALA A 1 93 ? -15.986 9.896 -13.923 1.00 35.81 93 ALA A N 1
ATOM 701 C CA . ALA A 1 93 ? -17.341 10.438 -14.040 1.00 35.81 93 ALA A CA 1
ATOM 702 C C . ALA A 1 93 ? -17.730 11.212 -12.764 1.00 35.81 93 ALA A C 1
ATOM 704 O O . ALA A 1 93 ? -17.877 10.609 -11.699 1.00 35.81 93 ALA A O 1
ATOM 705 N N . PRO A 1 94 ? -17.899 12.544 -12.842 1.00 45.84 94 PRO A N 1
ATOM 706 C CA . PRO A 1 94 ? -18.368 13.359 -11.735 1.00 45.84 94 PRO A CA 1
ATOM 707 C C . PRO A 1 94 ? -19.900 13.329 -11.690 1.00 45.84 94 PRO A C 1
ATOM 709 O O . PRO A 1 94 ? -20.528 14.296 -12.090 1.00 45.84 94 PRO A O 1
ATOM 712 N N . GLU A 1 95 ? -20.534 12.245 -11.233 1.00 44.53 95 GLU A N 1
ATOM 713 C CA . GLU A 1 95 ? -22.001 12.250 -11.077 1.00 44.53 95 GLU A CA 1
ATOM 714 C C . GLU A 1 95 ? -22.528 11.162 -10.124 1.00 44.53 95 GLU A C 1
ATOM 716 O O . GLU A 1 95 ? -23.077 10.145 -10.528 1.00 44.53 95 GLU A O 1
ATOM 721 N N . THR A 1 96 ? -22.406 11.384 -8.813 1.00 42.91 96 THR A N 1
ATOM 722 C CA . THR A 1 96 ? -23.223 10.664 -7.806 1.00 42.91 96 THR A CA 1
ATOM 723 C C . THR A 1 96 ? -23.828 11.599 -6.755 1.00 42.91 96 THR A C 1
ATOM 725 O O . THR A 1 96 ? -24.229 11.177 -5.673 1.00 42.91 96 THR A O 1
ATOM 728 N N . LYS A 1 97 ? -23.986 12.889 -7.081 1.00 46.12 97 LYS A N 1
ATOM 729 C CA . LYS A 1 97 ? -24.846 13.812 -6.321 1.00 46.12 97 LYS A CA 1
ATOM 730 C C . LYS A 1 97 ? -26.222 13.941 -6.977 1.00 46.12 97 LYS A C 1
ATOM 732 O O . LYS A 1 97 ? -26.544 15.005 -7.489 1.00 46.12 97 LYS A O 1
ATOM 737 N N . LYS A 1 98 ? -27.019 12.871 -6.969 1.00 47.62 98 LYS A N 1
ATOM 738 C CA . LYS A 1 98 ? -28.495 12.885 -7.092 1.00 47.62 98 LYS A CA 1
ATOM 739 C C . LYS A 1 98 ? -28.980 11.443 -7.197 1.00 47.62 98 LYS A C 1
ATOM 741 O O . LYS A 1 98 ? -28.991 10.915 -8.293 1.00 47.62 98 LYS A O 1
ATOM 746 N N . LEU A 1 99 ? -29.326 10.814 -6.073 1.00 40.97 99 LEU A N 1
ATOM 747 C CA . LEU A 1 99 ? -30.297 9.702 -5.971 1.00 40.97 99 LEU A CA 1
ATOM 748 C C . LEU A 1 99 ? -30.369 9.198 -4.515 1.00 40.97 99 LEU A C 1
ATOM 750 O O . LEU A 1 99 ? -30.275 8.012 -4.242 1.00 40.97 99 LEU A O 1
ATOM 754 N N . ILE A 1 100 ? -30.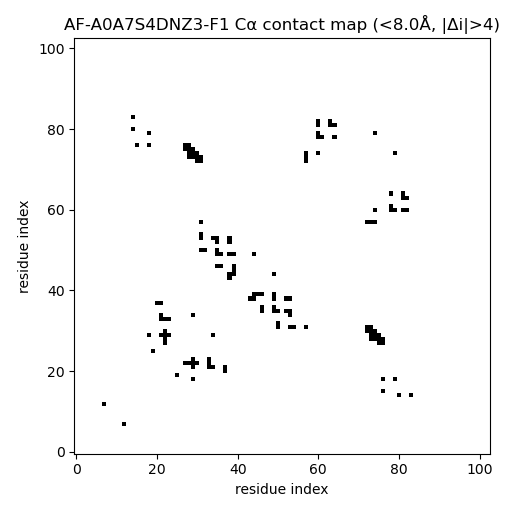516 10.117 -3.554 1.00 43.56 100 ILE A N 1
ATOM 755 C CA . ILE A 1 100 ? -31.086 9.796 -2.231 1.00 43.56 100 ILE A CA 1
ATOM 756 C C . ILE A 1 100 ? -31.998 10.953 -1.803 1.00 43.56 100 ILE A C 1
ATOM 758 O O . ILE A 1 100 ? -31.850 11.531 -0.735 1.00 43.56 100 ILE A O 1
ATOM 762 N N . GLN A 1 101 ? -32.898 11.366 -2.692 1.00 45.66 101 GLN A N 1
ATOM 763 C CA . GLN A 1 101 ? -34.107 12.091 -2.315 1.00 45.66 101 GLN A CA 1
ATOM 764 C C . GLN A 1 101 ? -35.223 11.627 -3.249 1.00 45.66 101 GLN A C 1
ATOM 766 O 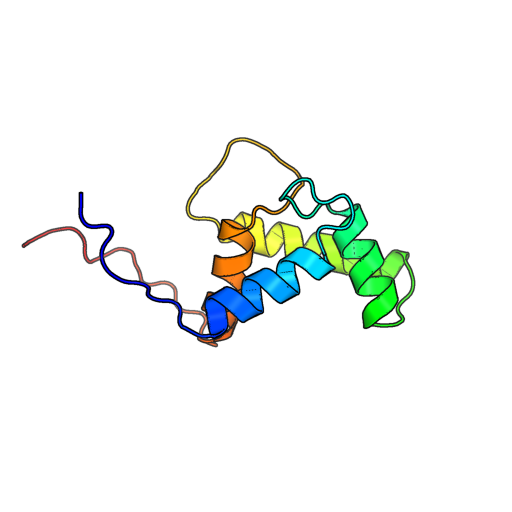O . GLN A 1 101 ? -35.090 11.748 -4.467 1.00 45.66 101 GLN A O 1
ATOM 771 N N . ASN A 1 102 ? -36.302 11.154 -2.624 1.00 36.09 102 ASN A N 1
ATOM 772 C CA . ASN A 1 102 ? -37.593 10.721 -3.167 1.00 36.09 102 ASN A CA 1
ATOM 773 C C . ASN A 1 102 ? -37.722 9.217 -3.446 1.00 36.09 102 ASN A C 1
ATOM 775 O O . ASN A 1 102 ? -37.184 8.695 -4.421 1.00 36.09 102 ASN A O 1
ATOM 779 N N . GLY A 1 103 ? -38.486 8.570 -2.564 1.00 40.28 103 GLY A N 1
ATOM 780 C CA . GLY A 1 103 ? -38.882 7.168 -2.574 1.00 40.28 103 GLY A CA 1
ATOM 781 C C . GLY A 1 103 ? -39.297 6.754 -1.177 1.00 40.28 103 GLY A C 1
ATOM 782 O O . GLY A 1 103 ? -38.542 5.957 -0.587 1.00 40.28 103 GLY A O 1
#

Secondary structure (DSSP, 8-state):
---------HHHHHHHHHHHHH-SS-SSEE-HHHHHHHHHHHH---HHHHHHHHHHHHHHHHHT-SS--S--SSEEHHHHHHHHHHTTS-------SSSSS--

Mean predicted aligned error: 12.09 Å

Sequence (103 aa):
MKFPELVTSGCVRLAAAIFRKFDLDKNGLISRKELEESITKVCSVSPRTAGKRASAVINEIQANSTIKNKGGEDVEFNEFLNVVAASRTGTNAPETKKLIQNG